Protein AF-A0A967VSU7-F1 (afdb_monomer_lite)

Radius of gyration: 14.57 Å; chains: 1; bounding box: 30×42×35 Å

Structure (mmCIF, N/CA/C/O backbone):
data_AF-A0A967VSU7-F1
#
_entry.id   AF-A0A967VSU7-F1
#
loop_
_atom_site.group_PDB
_atom_site.id
_atom_site.type_symbol
_atom_site.label_atom_id
_atom_site.label_alt_id
_atom_site.label_comp_id
_atom_site.label_asym_id
_atom_site.label_entity_id
_atom_site.label_seq_id
_atom_site.pdbx_PDB_ins_code
_atom_site.Cartn_x
_atom_site.Cartn_y
_atom_site.Cartn_z
_atom_site.occupancy
_atom_site.B_iso_or_equiv
_atom_site.auth_seq_id
_atom_site.auth_comp_id
_atom_site.auth_asym_id
_atom_site.auth_atom_id
_atom_site.pdbx_PDB_model_num
ATOM 1 N N . GLU A 1 1 ? 4.684 0.908 17.971 1.00 67.12 1 GLU A N 1
ATOM 2 C CA . GLU A 1 1 ? 3.687 -0.119 17.585 1.00 67.12 1 GLU A CA 1
ATOM 3 C C . GLU A 1 1 ? 2.263 0.421 17.704 1.00 67.12 1 GLU A C 1
ATOM 5 O O . GLU A 1 1 ? 1.479 0.211 16.788 1.00 67.12 1 GLU A O 1
ATOM 10 N N . GLU A 1 2 ? 1.983 1.206 18.748 1.00 81.88 2 GLU A N 1
ATOM 11 C CA . GLU A 1 2 ? 0.737 1.965 18.958 1.00 81.88 2 GLU A CA 1
ATOM 12 C C . GLU A 1 2 ? 0.277 2.765 17.728 1.00 81.88 2 GLU A C 1
ATOM 14 O O . GLU A 1 2 ? -0.795 2.494 17.201 1.00 81.88 2 GLU A O 1
ATOM 19 N N . GLU A 1 3 ? 1.130 3.621 17.154 1.00 88.06 3 GLU A N 1
ATOM 20 C CA . GLU A 1 3 ? 0.747 4.428 15.980 1.00 88.06 3 GLU A CA 1
ATOM 21 C C . GLU A 1 3 ? 0.357 3.597 14.737 1.00 88.06 3 GLU A C 1
ATOM 23 O O . GLU A 1 3 ? -0.359 4.066 13.851 1.00 88.06 3 GLU A O 1
ATOM 28 N N . LEU A 1 4 ? 0.877 2.369 14.606 1.00 90.75 4 LEU A N 1
ATOM 29 C CA . LEU A 1 4 ? 0.497 1.476 13.508 1.00 90.75 4 LEU A CA 1
ATOM 30 C C . LEU A 1 4 ? -0.869 0.837 13.784 1.00 90.75 4 LEU 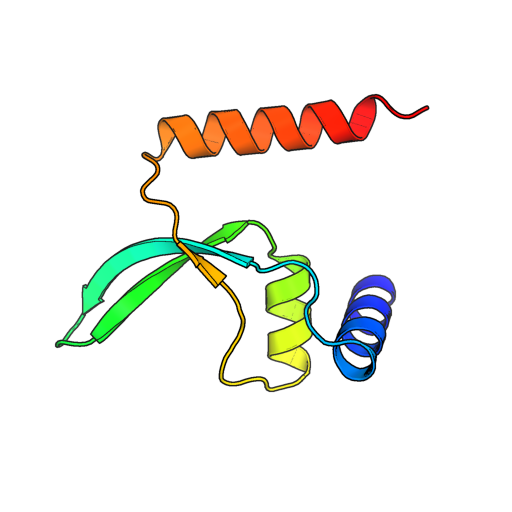A C 1
ATOM 32 O O . LEU A 1 4 ? -1.642 0.636 12.849 1.00 90.75 4 LEU A O 1
ATOM 36 N N . ALA A 1 5 ? -1.160 0.521 15.048 1.00 92.25 5 ALA A N 1
ATOM 37 C CA . ALA A 1 5 ? -2.457 0.009 15.471 1.00 92.25 5 ALA A CA 1
ATOM 38 C C . ALA A 1 5 ? -3.554 1.072 15.316 1.00 92.25 5 ALA A C 1
ATOM 40 O O . ALA A 1 5 ? -4.621 0.759 14.793 1.00 92.25 5 ALA A O 1
ATOM 41 N N . GLU A 1 6 ? -3.268 2.325 15.669 1.00 93.19 6 GLU A N 1
ATOM 42 C CA . GLU A 1 6 ? -4.166 3.464 15.441 1.00 93.19 6 GLU A CA 1
ATOM 43 C C . GLU A 1 6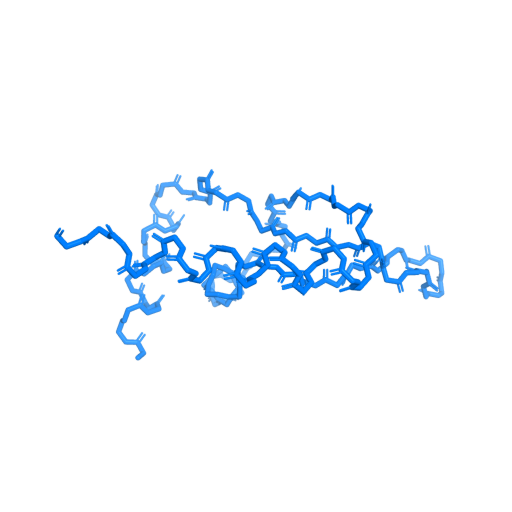 ? -4.442 3.680 13.950 1.00 93.19 6 GLU A C 1
ATOM 45 O O . GLU A 1 6 ? -5.596 3.802 13.539 1.00 93.19 6 GLU A O 1
ATOM 50 N N . LEU A 1 7 ? -3.400 3.639 13.110 1.00 91.50 7 LEU A N 1
ATOM 51 C CA . LEU A 1 7 ? -3.567 3.735 11.659 1.00 91.50 7 LEU A CA 1
ATOM 52 C C . LEU A 1 7 ? -4.416 2.578 11.109 1.00 91.50 7 LEU A C 1
ATOM 54 O O . LEU A 1 7 ? -5.274 2.796 10.257 1.00 91.50 7 LEU A O 1
ATOM 58 N N . ALA A 1 8 ? -4.203 1.354 11.596 1.00 94.88 8 ALA A N 1
ATOM 59 C CA . ALA A 1 8 ? -5.010 0.203 11.204 1.00 94.88 8 ALA A CA 1
ATOM 60 C C . ALA A 1 8 ? -6.474 0.349 11.648 1.00 94.88 8 ALA A C 1
ATOM 62 O O . ALA A 1 8 ? -7.371 0.036 10.869 1.00 94.88 8 ALA A O 1
ATOM 63 N N . ALA A 1 9 ? -6.735 0.859 12.854 1.00 95.12 9 ALA A N 1
ATOM 64 C CA . ALA A 1 9 ? -8.091 1.146 13.318 1.00 95.12 9 ALA A CA 1
ATOM 65 C C . ALA A 1 9 ? -8.771 2.200 12.429 1.00 95.12 9 ALA A C 1
ATOM 67 O O . ALA A 1 9 ? -9.862 1.959 11.916 1.00 95.12 9 ALA A O 1
ATOM 68 N N . SER A 1 10 ? -8.077 3.303 12.136 1.00 95.19 10 SER A N 1
ATOM 69 C CA . SER A 1 10 ? -8.584 4.362 11.258 1.00 95.19 10 SER A CA 1
ATOM 70 C C . SER A 1 10 ? -8.895 3.857 9.842 1.00 95.19 10 SER A C 1
ATOM 72 O O . SER A 1 10 ? -9.965 4.155 9.309 1.00 95.19 10 SER A O 1
ATOM 74 N N . ILE A 1 11 ? -8.007 3.046 9.251 1.00 95.44 11 ILE A N 1
ATOM 75 C CA . ILE A 1 11 ? -8.218 2.432 7.927 1.00 95.44 11 ILE A CA 1
ATOM 76 C C . ILE A 1 11 ? -9.379 1.434 7.956 1.00 95.44 11 ILE A C 1
ATOM 78 O O . ILE A 1 11 ? -10.129 1.340 6.988 1.00 95.44 11 ILE A O 1
ATOM 82 N N . LYS A 1 12 ? -9.553 0.687 9.050 1.00 94.88 12 LYS A N 1
ATOM 83 C CA . LYS A 1 12 ? -10.677 -0.242 9.200 1.00 94.88 12 LYS A CA 1
ATOM 84 C C . LYS A 1 12 ? -12.020 0.492 9.226 1.00 94.88 12 LYS A C 1
ATOM 86 O O . LYS A 1 12 ? -12.985 -0.018 8.667 1.00 94.88 12 LYS A O 1
ATOM 91 N N . GLU A 1 13 ? -12.078 1.658 9.862 1.00 95.88 13 GLU A N 1
ATOM 92 C CA . GLU A 1 13 ? -13.300 2.464 9.983 1.00 95.88 13 GLU A CA 1
ATOM 93 C C . GLU A 1 13 ? -13.619 3.262 8.714 1.00 95.88 13 GLU A C 1
ATOM 95 O O . GLU A 1 13 ? -14.768 3.296 8.282 1.00 95.88 13 GLU A O 1
ATOM 100 N N . ASN A 1 14 ? -12.610 3.890 8.107 1.00 94.56 14 ASN A N 1
ATOM 101 C CA . ASN A 1 14 ? -12.803 4.884 7.043 1.00 94.56 14 ASN A CA 1
ATOM 102 C C . ASN A 1 14 ? -12.353 4.395 5.657 1.00 94.56 14 ASN A C 1
ATOM 104 O O . ASN A 1 14 ? -12.518 5.099 4.660 1.00 94.56 14 ASN A O 1
ATOM 108 N N . GLY A 1 15 ? -11.763 3.203 5.579 1.00 93.00 15 GLY A N 1
ATOM 109 C CA . GLY A 1 15 ? -11.088 2.711 4.386 1.00 93.00 15 GLY A CA 1
ATOM 110 C C . GLY A 1 15 ? -9.713 3.351 4.165 1.00 93.00 15 GLY A C 1
ATOM 111 O O . GLY A 1 15 ? -9.261 4.236 4.897 1.00 93.00 15 GLY A O 1
ATOM 112 N N . LEU A 1 16 ? -9.013 2.893 3.123 1.00 92.88 16 LEU A N 1
ATOM 113 C CA . LEU A 1 16 ? -7.721 3.459 2.744 1.00 92.88 16 LEU A CA 1
ATOM 114 C C . LEU A 1 16 ? -7.916 4.690 1.846 1.00 92.88 16 LEU A C 1
ATOM 116 O O . LEU A 1 16 ? -7.937 4.579 0.623 1.00 92.88 16 LEU A O 1
ATOM 120 N N . LEU A 1 17 ? -8.034 5.868 2.464 1.00 89.25 17 LEU A N 1
ATOM 121 C CA . LEU A 1 17 ? -8.289 7.134 1.759 1.00 89.25 17 LEU A CA 1
ATOM 122 C C . LEU A 1 17 ? -7.156 7.546 0.809 1.00 89.25 17 LEU A C 1
ATOM 124 O O . LEU A 1 17 ? -7.409 8.087 -0.265 1.00 89.25 17 LEU A O 1
ATOM 128 N N . GLN A 1 18 ? -5.904 7.297 1.199 1.00 85.81 18 GLN A N 1
ATOM 129 C CA . GLN A 1 18 ? -4.748 7.557 0.345 1.00 85.81 18 GLN A CA 1
ATOM 130 C C . GLN A 1 18 ? -4.166 6.240 -0.178 1.00 85.81 18 GLN A C 1
ATOM 132 O O . GLN A 1 18 ? -3.664 5.451 0.635 1.00 85.81 18 GLN A O 1
ATOM 137 N N . PRO A 1 19 ? -4.141 6.016 -1.504 1.00 92.50 19 PRO A N 1
ATOM 138 C CA . PRO A 1 19 ? -3.607 4.792 -2.090 1.00 92.50 19 PRO A CA 1
ATOM 139 C C . PRO A 1 19 ? -2.098 4.662 -1.864 1.00 92.50 19 PRO A C 1
ATOM 141 O O . PRO A 1 19 ? -1.374 5.662 -1.777 1.00 92.50 19 PRO A O 1
ATOM 144 N N . ILE A 1 20 ? -1.612 3.423 -1.780 1.00 93.19 20 ILE A N 1
ATOM 145 C CA . ILE A 1 20 ? -0.168 3.143 -1.804 1.00 93.19 20 ILE A CA 1
ATOM 146 C C . ILE A 1 20 ? 0.395 3.428 -3.199 1.00 93.19 20 ILE A C 1
ATOM 148 O O . ILE A 1 20 ? -0.339 3.375 -4.182 1.00 93.19 20 ILE A O 1
ATOM 152 N N . VAL A 1 21 ? 1.687 3.728 -3.307 1.00 91.56 21 VAL A N 1
ATOM 153 C CA . VAL A 1 21 ? 2.332 3.907 -4.615 1.00 91.56 21 VAL A CA 1
ATOM 154 C C . VAL A 1 21 ? 3.118 2.653 -4.934 1.00 91.56 21 VAL A C 1
ATOM 156 O O . VAL A 1 21 ? 3.902 2.192 -4.104 1.00 91.56 21 VAL A O 1
ATOM 159 N N . VAL A 1 22 ? 2.915 2.114 -6.130 1.00 93.12 22 VAL A N 1
ATOM 160 C CA . VAL A 1 22 ? 3.629 0.935 -6.619 1.00 93.12 22 VAL A CA 1
ATOM 161 C C . VAL A 1 22 ? 4.184 1.185 -8.011 1.00 93.12 22 VAL A C 1
ATOM 163 O O . VAL A 1 22 ? 3.686 2.038 -8.748 1.00 93.12 22 VAL A O 1
ATOM 166 N N . ARG A 1 23 ? 5.186 0.400 -8.391 1.00 90.50 23 ARG A N 1
ATOM 167 C CA . ARG A 1 23 ? 5.689 0.340 -9.765 1.00 90.50 23 ARG A CA 1
ATOM 168 C C . ARG A 1 23 ? 5.678 -1.091 -10.299 1.00 90.50 23 ARG A C 1
ATOM 170 O O . ARG A 1 23 ? 5.700 -2.026 -9.490 1.00 90.50 23 ARG A O 1
ATOM 177 N N . PRO A 1 24 ? 5.659 -1.285 -11.626 1.00 91.81 24 PRO A N 1
ATOM 178 C CA . PRO A 1 24 ? 5.821 -2.609 -12.212 1.00 91.81 24 PRO A CA 1
ATOM 179 C C . PRO A 1 24 ? 7.164 -3.229 -11.799 1.00 91.81 24 PRO A C 1
ATOM 181 O O . PRO A 1 24 ? 8.207 -2.595 -11.910 1.00 91.81 24 PRO A O 1
ATOM 184 N N . ALA A 1 25 ? 7.143 -4.483 -11.353 1.00 89.81 25 ALA A N 1
ATOM 185 C CA . ALA A 1 25 ? 8.330 -5.265 -10.985 1.00 89.81 25 ALA A CA 1
ATOM 186 C C . ALA A 1 25 ? 8.549 -6.451 -11.945 1.00 89.81 25 ALA A C 1
ATOM 188 O O . ALA A 1 25 ? 9.101 -7.492 -11.577 1.00 89.81 25 ALA A O 1
ATOM 189 N N . GLY A 1 26 ? 8.069 -6.300 -13.181 1.00 87.38 26 GLY A N 1
ATOM 190 C CA . GLY A 1 26 ? 8.060 -7.341 -14.200 1.00 87.38 26 GLY A CA 1
ATOM 191 C C . GLY A 1 26 ? 6.982 -8.402 -13.973 1.00 87.38 26 GLY A C 1
ATOM 192 O O . GLY A 1 26 ? 6.073 -8.253 -13.156 1.00 87.38 26 GLY A O 1
ATOM 193 N N . ASN A 1 27 ? 7.096 -9.497 -14.717 1.00 88.06 27 ASN A N 1
ATOM 194 C CA . ASN A 1 27 ? 6.178 -10.625 -14.651 1.00 88.06 27 ASN A CA 1
ATOM 195 C C . ASN A 1 27 ? 6.937 -11.874 -14.187 1.00 88.06 27 ASN A C 1
ATOM 197 O O . ASN A 1 27 ? 8.047 -12.155 -14.648 1.00 88.06 27 ASN A O 1
ATOM 201 N N . ARG A 1 28 ? 6.349 -12.640 -13.264 1.00 83.19 28 ARG A N 1
ATOM 202 C CA . ARG A 1 28 ? 6.900 -13.922 -12.819 1.00 83.19 28 ARG A CA 1
ATOM 203 C C . ARG A 1 28 ? 5.860 -15.014 -13.017 1.00 83.19 28 ARG A C 1
ATOM 205 O O . ARG A 1 28 ? 4.835 -15.018 -12.348 1.00 83.19 28 ARG A O 1
ATOM 212 N N . ARG A 1 29 ? 6.176 -15.986 -13.882 1.00 86.69 29 ARG A N 1
ATOM 213 C CA . ARG A 1 29 ? 5.315 -17.147 -14.197 1.00 86.69 29 ARG A CA 1
ATOM 214 C C . ARG A 1 29 ? 3.916 -16.763 -14.714 1.00 86.69 29 ARG A C 1
ATOM 216 O O . ARG A 1 29 ? 2.953 -17.462 -14.430 1.00 86.69 29 ARG A O 1
ATOM 223 N N . GLY A 1 30 ? 3.806 -15.671 -15.466 1.00 87.50 30 GLY A N 1
ATOM 224 C CA . GLY A 1 30 ? 2.537 -15.186 -16.013 1.00 87.50 30 GLY A CA 1
ATOM 225 C C . GLY A 1 30 ? 1.792 -14.218 -15.094 1.00 87.50 30 GLY A C 1
ATOM 226 O O . GLY A 1 30 ? 0.806 -13.637 -15.528 1.00 87.50 30 GLY A O 1
ATOM 227 N N . THR A 1 31 ? 2.264 -13.990 -13.865 1.00 88.12 31 THR A N 1
ATOM 228 C CA . THR A 1 31 ? 1.655 -13.040 -12.927 1.00 88.12 31 THR A CA 1
ATOM 229 C C . THR A 1 31 ? 2.455 -11.745 -12.865 1.00 88.12 31 THR A C 1
ATOM 231 O O . THR A 1 31 ? 3.663 -11.768 -12.597 1.00 88.12 31 THR A O 1
ATOM 234 N N . ASP A 1 32 ? 1.773 -10.620 -13.065 1.00 91.38 32 ASP A N 1
ATOM 235 C CA . ASP A 1 32 ? 2.364 -9.297 -12.895 1.00 91.38 32 ASP A CA 1
ATOM 236 C C . ASP A 1 32 ? 2.735 -9.059 -11.436 1.00 91.38 32 ASP A C 1
ATOM 238 O O . ASP A 1 32 ? 2.025 -9.435 -10.498 1.00 91.38 32 ASP A O 1
ATOM 242 N N . ARG A 1 33 ? 3.903 -8.459 -11.241 1.00 92.00 33 ARG A N 1
ATOM 243 C CA . ARG A 1 33 ? 4.440 -8.141 -9.928 1.00 92.00 33 ARG A CA 1
ATOM 244 C C . ARG A 1 33 ? 4.516 -6.639 -9.772 1.00 92.00 33 ARG A C 1
ATOM 246 O O . ARG A 1 33 ? 4.798 -5.906 -10.715 1.00 92.00 33 ARG A O 1
ATOM 253 N N . TRP A 1 34 ? 4.318 -6.217 -8.536 1.00 92.38 34 TRP A N 1
ATOM 254 C CA . TRP A 1 34 ? 4.380 -4.827 -8.131 1.00 92.38 34 TRP A CA 1
ATOM 255 C C . TRP A 1 34 ? 5.400 -4.689 -7.013 1.00 92.38 34 TRP A C 1
ATOM 257 O O . TRP A 1 34 ? 5.503 -5.562 -6.146 1.00 92.38 34 TRP A O 1
ATOM 267 N N . GLU A 1 35 ? 6.154 -3.603 -7.047 1.00 91.38 35 GLU A N 1
ATOM 268 C CA . GLU A 1 35 ? 7.048 -3.199 -5.969 1.00 91.38 35 GLU A CA 1
ATOM 269 C C . GLU A 1 35 ? 6.464 -1.972 -5.277 1.00 91.38 35 GLU A C 1
ATOM 271 O O . GLU A 1 35 ? 6.004 -1.037 -5.939 1.00 91.38 35 GLU A O 1
ATOM 276 N N . LEU A 1 36 ? 6.464 -1.989 -3.944 1.00 91.25 36 LEU A N 1
ATOM 277 C CA . LEU A 1 36 ? 5.999 -0.867 -3.147 1.00 91.25 36 LEU A CA 1
ATOM 278 C C . LEU A 1 36 ? 7.035 0.254 -3.184 1.00 91.25 36 LEU A C 1
ATOM 280 O O . LEU A 1 36 ? 8.185 0.074 -2.800 1.00 91.25 36 LEU A O 1
ATOM 284 N N . VAL A 1 37 ? 6.587 1.423 -3.616 1.00 89.31 37 VAL A N 1
ATOM 285 C CA . VAL A 1 37 ? 7.398 2.632 -3.710 1.00 89.31 37 VAL A CA 1
ATOM 286 C C . VAL A 1 37 ? 7.216 3.506 -2.473 1.00 89.31 37 VAL A C 1
ATOM 288 O O . VAL A 1 37 ? 8.182 4.005 -1.905 1.00 89.31 37 VAL A O 1
ATOM 291 N N . ALA A 1 38 ? 5.963 3.732 -2.073 1.00 86.75 38 ALA A N 1
ATOM 292 C CA . ALA A 1 38 ? 5.628 4.618 -0.967 1.00 86.75 38 ALA A CA 1
ATOM 293 C C . ALA A 1 38 ? 4.344 4.173 -0.268 1.00 86.75 38 ALA A C 1
ATOM 295 O O . ALA A 1 38 ? 3.440 3.590 -0.872 1.00 86.75 38 ALA A O 1
ATOM 296 N N . GLY A 1 39 ? 4.245 4.508 1.020 1.00 91.56 39 GLY A N 1
ATOM 297 C CA . GLY A 1 39 ? 3.107 4.132 1.856 1.00 91.56 39 GLY A CA 1
ATOM 298 C C . GLY A 1 39 ? 3.315 2.864 2.685 1.00 91.56 39 GLY A C 1
ATOM 299 O O . GLY A 1 39 ? 2.328 2.249 3.071 1.00 91.56 39 GLY A O 1
ATOM 300 N N . GLU A 1 40 ? 4.558 2.507 3.027 1.00 93.69 40 GLU A N 1
ATOM 301 C CA . GLU A 1 40 ? 4.915 1.340 3.862 1.00 93.69 40 GLU A CA 1
ATOM 302 C C . GLU A 1 40 ? 4.035 1.189 5.112 1.00 93.69 40 GLU A C 1
ATOM 304 O O . GLU A 1 40 ? 3.482 0.124 5.371 1.00 93.69 40 GLU A O 1
ATOM 309 N N . ARG A 1 41 ? 3.821 2.273 5.871 1.00 94.44 41 ARG A N 1
ATOM 310 C CA . ARG A 1 41 ? 2.968 2.235 7.074 1.00 94.44 41 ARG A CA 1
ATOM 311 C C . ARG A 1 41 ? 1.527 1.822 6.757 1.00 94.44 41 ARG A C 1
ATOM 313 O O . ARG A 1 41 ? 0.940 1.048 7.507 1.00 94.44 41 ARG A O 1
ATOM 320 N N . ARG A 1 42 ? 0.976 2.309 5.641 1.00 94.88 42 ARG A N 1
ATOM 321 C CA . ARG A 1 42 ? -0.370 1.957 5.166 1.00 94.88 42 ARG A CA 1
ATOM 322 C C . ARG A 1 42 ? -0.412 0.507 4.697 1.00 94.88 42 ARG A C 1
ATOM 324 O O . ARG A 1 42 ? -1.316 -0.214 5.101 1.00 94.88 42 ARG A O 1
ATOM 331 N N . TRP A 1 43 ? 0.593 0.067 3.935 1.00 95.25 43 TRP A N 1
ATOM 332 C CA . TRP A 1 43 ? 0.720 -1.324 3.494 1.00 95.25 43 TRP A CA 1
ATOM 333 C C . TRP A 1 43 ? 0.779 -2.299 4.680 1.00 95.25 43 TRP A C 1
ATOM 335 O O . TRP A 1 43 ? 0.032 -3.276 4.728 1.00 95.25 43 TRP A O 1
ATOM 345 N N . ARG A 1 44 ? 1.583 -1.992 5.702 1.00 95.38 44 ARG A N 1
ATOM 346 C CA . ARG A 1 44 ? 1.650 -2.790 6.936 1.00 95.38 44 ARG A CA 1
ATOM 347 C C . ARG A 1 44 ? 0.333 -2.797 7.707 1.00 95.38 44 ARG A C 1
ATOM 349 O O . ARG A 1 44 ? -0.044 -3.840 8.237 1.00 95.38 44 ARG A O 1
ATOM 356 N N . ALA A 1 45 ? -0.366 -1.664 7.768 1.00 95.75 45 ALA A N 1
ATOM 357 C CA . ALA A 1 45 ? -1.660 -1.570 8.435 1.00 95.75 45 ALA A CA 1
ATOM 358 C C . ALA A 1 45 ? -2.712 -2.453 7.744 1.00 95.75 45 ALA A C 1
ATOM 360 O O . ALA A 1 45 ? -3.321 -3.288 8.408 1.00 95.75 45 ALA A O 1
ATOM 361 N N . VAL A 1 46 ? -2.863 -2.359 6.416 1.00 96.38 46 VAL A N 1
ATOM 362 C CA . VAL A 1 46 ? -3.812 -3.209 5.667 1.00 96.38 46 VAL A CA 1
ATOM 363 C C . VAL A 1 46 ? -3.420 -4.688 5.694 1.00 96.38 46 VAL A C 1
ATOM 365 O O . VAL A 1 46 ? -4.291 -5.547 5.805 1.00 96.38 46 VAL A O 1
ATOM 368 N N . THR A 1 47 ? -2.117 -4.994 5.698 1.00 94.56 47 THR A N 1
ATOM 369 C CA . THR A 1 47 ? -1.617 -6.370 5.850 1.00 94.56 47 THR A CA 1
ATOM 370 C C . THR A 1 47 ? -2.016 -6.945 7.209 1.00 94.56 47 THR A C 1
ATOM 372 O O . THR A 1 47 ? -2.488 -8.076 7.287 1.00 94.56 47 THR A O 1
ATOM 375 N N . ARG A 1 48 ? -1.904 -6.159 8.290 1.00 94.25 48 ARG A N 1
ATOM 376 C CA . ARG A 1 48 ? -2.350 -6.571 9.633 1.00 94.25 48 ARG A CA 1
ATOM 377 C C . ARG A 1 48 ? -3.868 -6.758 9.713 1.00 94.25 48 ARG A C 1
ATOM 379 O O . ARG A 1 48 ? -4.330 -7.589 10.488 1.00 94.25 48 ARG A O 1
ATOM 386 N N . LEU A 1 49 ? -4.631 -6.004 8.921 1.00 95.31 49 LEU A N 1
ATOM 387 C CA . LEU A 1 49 ? -6.083 -6.158 8.791 1.00 95.31 49 LEU A CA 1
ATOM 388 C C . LEU A 1 49 ? -6.490 -7.352 7.908 1.00 95.31 49 LEU A C 1
ATOM 390 O O . LEU A 1 49 ? -7.677 -7.662 7.842 1.00 95.31 49 LEU A O 1
ATOM 394 N N . GLY A 1 50 ? -5.540 -8.015 7.239 1.00 95.94 50 GLY A N 1
ATOM 395 C CA . GLY A 1 50 ? -5.800 -9.171 6.380 1.00 95.94 50 GLY A CA 1
ATOM 396 C C . GLY A 1 50 ? -6.449 -8.825 5.039 1.00 95.94 50 GLY A C 1
ATOM 397 O O . GLY A 1 50 ? -7.120 -9.673 4.458 1.00 95.94 50 GLY A O 1
ATOM 398 N N . TRP A 1 51 ? -6.291 -7.592 4.550 1.00 95.62 51 TRP A N 1
ATOM 399 C CA . TRP A 1 51 ? -6.828 -7.205 3.244 1.00 95.62 51 TRP A CA 1
ATOM 400 C C . TRP A 1 51 ? -6.084 -7.931 2.117 1.00 95.62 51 TRP A C 1
ATOM 402 O O . TRP A 1 51 ? -4.853 -7.941 2.088 1.00 95.62 51 TRP A O 1
ATOM 412 N N . THR A 1 52 ? -6.834 -8.516 1.183 1.00 93.38 52 THR A N 1
ATOM 413 C CA . THR A 1 52 ? -6.292 -9.167 -0.023 1.00 93.38 52 THR A CA 1
ATOM 414 C C . THR A 1 52 ? -6.031 -8.175 -1.149 1.00 93.38 52 THR A C 1
ATOM 416 O O . THR A 1 52 ? -5.118 -8.375 -1.945 1.00 93.38 52 THR A O 1
ATOM 419 N N . ASP A 1 53 ? -6.801 -7.087 -1.174 1.00 92.94 53 ASP A N 1
ATOM 420 C CA . ASP A 1 53 ? -6.793 -6.073 -2.219 1.00 92.94 53 ASP A CA 1
ATOM 421 C C . ASP A 1 53 ? -6.688 -4.686 -1.586 1.00 92.94 53 ASP A C 1
ATOM 423 O O . ASP A 1 53 ? -7.278 -4.404 -0.540 1.00 92.94 53 ASP A O 1
ATOM 427 N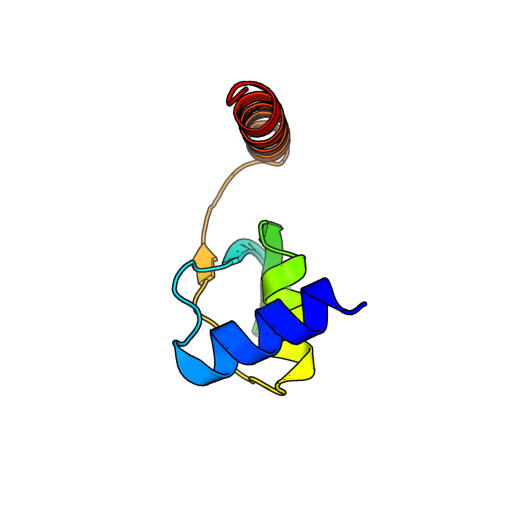 N . VAL A 1 54 ? -5.914 -3.803 -2.214 1.00 93.69 54 VAL A N 1
ATOM 428 C CA . VAL A 1 54 ? -5.642 -2.462 -1.695 1.00 93.69 54 VAL A CA 1
ATOM 429 C C . VAL A 1 54 ? -5.574 -1.461 -2.848 1.00 93.69 54 VAL A C 1
ATOM 431 O O . VAL A 1 54 ? -4.968 -1.764 -3.879 1.00 93.69 54 VAL A O 1
ATOM 434 N N . P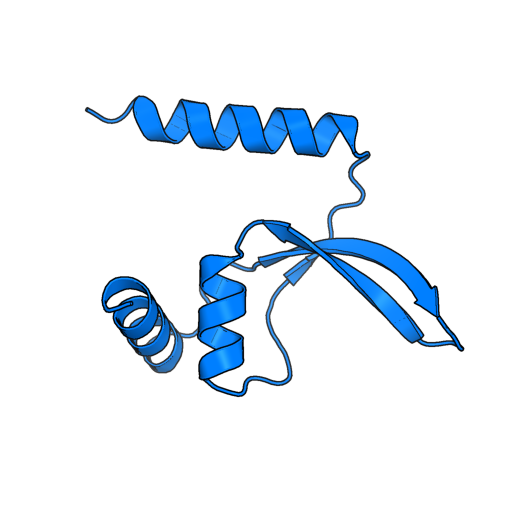RO A 1 55 ? -6.166 -0.260 -2.713 1.00 94.44 55 PRO A N 1
ATOM 435 C CA . PRO A 1 55 ? -6.043 0.758 -3.743 1.00 94.44 55 PRO A CA 1
ATOM 436 C C . PRO A 1 55 ? -4.583 1.204 -3.872 1.00 94.44 55 PRO A C 1
ATOM 438 O O . PRO A 1 55 ? -3.943 1.619 -2.899 1.00 94.44 55 PRO A O 1
ATOM 441 N N . ALA A 1 56 ? -4.069 1.125 -5.098 1.00 93.94 56 ALA A N 1
ATOM 442 C CA . ALA A 1 56 ? -2.694 1.446 -5.433 1.00 93.94 56 ALA A CA 1
ATOM 443 C C . ALA A 1 56 ? -2.627 2.375 -6.650 1.00 93.94 56 ALA A C 1
ATOM 445 O O . ALA A 1 56 ? -3.362 2.223 -7.624 1.00 93.94 56 ALA A O 1
ATOM 446 N N . LEU A 1 57 ? -1.714 3.337 -6.590 1.00 93.12 57 LEU A N 1
ATOM 447 C CA . LEU A 1 57 ? -1.345 4.202 -7.693 1.00 93.12 57 LEU A CA 1
ATOM 448 C C . LEU A 1 57 ? -0.123 3.602 -8.382 1.00 93.12 57 LEU A C 1
ATOM 450 O O . LEU A 1 57 ? 0.965 3.568 -7.803 1.00 93.12 57 LEU A O 1
ATOM 454 N N . VAL A 1 58 ? -0.299 3.159 -9.623 1.00 92.06 58 VAL A N 1
ATOM 455 C CA . VAL A 1 58 ? 0.813 2.686 -10.445 1.00 92.06 58 VAL A CA 1
ATOM 456 C C . VAL A 1 58 ? 1.571 3.887 -11.002 1.00 92.06 58 VAL A C 1
ATOM 458 O O . VAL A 1 58 ? 0.991 4.769 -11.647 1.00 92.06 58 VAL A O 1
ATOM 461 N N . ARG A 1 59 ? 2.876 3.932 -10.749 1.00 86.94 59 ARG A N 1
ATOM 462 C CA . ARG A 1 59 ? 3.781 4.926 -11.318 1.00 86.94 59 ARG A CA 1
ATOM 463 C C . ARG A 1 59 ? 4.916 4.219 -12.039 1.00 86.94 59 ARG A C 1
ATOM 465 O O . ARG A 1 59 ? 5.661 3.452 -11.437 1.00 86.94 59 ARG A O 1
ATOM 472 N N . ASP A 1 60 ? 5.022 4.504 -13.330 1.00 74.62 60 ASP A N 1
ATOM 473 C CA . ASP A 1 60 ? 6.159 4.110 -14.151 1.00 74.62 60 ASP A CA 1
ATOM 474 C C . ASP A 1 60 ? 7.222 5.203 -14.016 1.00 74.62 60 ASP A C 1
ATOM 476 O O . ASP A 1 60 ? 7.243 6.197 -14.740 1.00 74.62 60 ASP A O 1
ATOM 480 N N . VAL A 1 61 ? 7.981 5.112 -12.931 1.00 67.75 61 VAL A N 1
ATOM 481 C CA . VAL A 1 61 ? 9.017 6.072 -12.551 1.00 67.75 61 VAL A CA 1
ATOM 482 C C . VAL A 1 61 ? 10.321 5.309 -12.437 1.00 67.75 61 VAL A C 1
ATOM 484 O O . VAL A 1 61 ? 10.405 4.298 -11.733 1.00 67.75 61 VAL A O 1
ATOM 487 N N . ASP A 1 62 ? 11.334 5.796 -13.149 1.00 67.06 62 ASP A N 1
ATOM 488 C CA . ASP A 1 62 ? 12.686 5.271 -13.038 1.00 67.06 62 ASP A CA 1
ATOM 489 C C . ASP A 1 62 ? 13.210 5.435 -11.596 1.00 67.06 62 ASP A C 1
ATOM 491 O O . ASP A 1 62 ? 12.765 6.303 -10.835 1.00 67.06 62 ASP A O 1
ATOM 495 N N . ASP A 1 63 ? 14.158 4.580 -11.192 1.00 64.88 63 ASP A N 1
ATOM 496 C CA . ASP A 1 63 ? 14.742 4.597 -9.837 1.00 64.88 63 ASP A CA 1
ATOM 497 C C . ASP A 1 63 ? 15.220 6.001 -9.423 1.00 64.88 63 ASP A C 1
ATOM 499 O O . ASP A 1 63 ? 15.166 6.385 -8.252 1.00 64.88 63 ASP A O 1
ATOM 503 N N . ARG A 1 64 ? 15.658 6.799 -10.402 1.00 63.09 64 ARG A N 1
ATOM 504 C CA . ARG A 1 64 ? 16.187 8.144 -10.197 1.00 63.09 64 ARG A CA 1
ATOM 505 C C . ARG A 1 64 ? 15.096 9.151 -9.829 1.00 63.09 64 ARG A C 1
ATOM 507 O O . ARG A 1 64 ? 15.292 9.931 -8.899 1.00 63.09 64 ARG A O 1
ATOM 514 N N . THR A 1 65 ? 13.955 9.130 -10.513 1.00 66.19 65 THR A N 1
ATOM 515 C CA . THR A 1 65 ? 12.812 10.010 -10.226 1.00 66.19 65 THR A CA 1
ATOM 516 C C . THR A 1 65 ? 12.160 9.640 -8.897 1.00 66.19 65 THR A C 1
ATOM 518 O O . THR A 1 65 ? 11.753 10.528 -8.148 1.00 66.19 65 THR A O 1
ATOM 521 N N . LEU A 1 66 ? 12.139 8.351 -8.542 1.00 66.62 66 LEU A N 1
ATOM 522 C CA . LEU A 1 66 ? 11.684 7.898 -7.226 1.00 66.62 66 LEU A CA 1
ATOM 523 C C . LEU A 1 66 ? 12.522 8.439 -6.079 1.00 66.62 66 LEU A C 1
ATOM 525 O O . LEU A 1 66 ? 11.964 8.952 -5.109 1.00 66.62 66 LEU A O 1
ATOM 529 N N . LEU A 1 67 ? 13.847 8.358 -6.202 1.00 64.12 67 LEU A N 1
ATOM 530 C CA . LEU A 1 67 ? 14.752 8.870 -5.181 1.00 64.12 67 LEU A CA 1
ATOM 531 C C . LEU A 1 67 ? 14.547 10.378 -4.975 1.00 64.12 67 LEU A C 1
ATOM 533 O O . LEU A 1 67 ? 14.487 10.845 -3.841 1.00 64.12 67 LEU A O 1
ATOM 537 N N . VAL A 1 68 ? 14.386 11.128 -6.071 1.00 67.94 68 VAL A N 1
ATOM 538 C CA . VAL A 1 68 ? 14.136 12.575 -6.032 1.00 67.94 68 VAL A CA 1
ATOM 539 C C . VAL A 1 68 ? 12.791 12.886 -5.369 1.00 67.94 68 VAL A C 1
ATOM 541 O O . VAL A 1 68 ? 12.741 13.743 -4.490 1.00 67.94 68 VAL A O 1
ATOM 544 N N . LEU A 1 69 ? 11.715 12.179 -5.727 1.00 65.00 69 LEU A N 1
ATOM 545 C CA . LEU A 1 69 ? 10.391 12.395 -5.133 1.00 65.00 69 LEU A CA 1
ATOM 546 C C . LEU A 1 69 ? 10.358 12.054 -3.639 1.00 65.00 69 LEU A C 1
ATOM 548 O O . LEU A 1 69 ? 9.807 12.827 -2.859 1.00 65.00 69 LEU A O 1
ATOM 552 N N . ALA A 1 70 ? 10.988 10.953 -3.223 1.00 64.94 70 ALA A N 1
ATOM 553 C CA . ALA A 1 70 ? 11.073 10.576 -1.813 1.00 64.94 70 ALA A CA 1
ATOM 554 C C . ALA A 1 70 ? 11.885 11.594 -0.990 1.00 64.94 70 ALA A C 1
ATOM 556 O O . ALA A 1 70 ? 11.540 11.886 0.158 1.00 64.94 70 ALA A O 1
ATOM 557 N N . LEU A 1 71 ? 12.939 12.176 -1.580 1.00 61.81 71 LEU A N 1
ATOM 558 C CA . LEU A 1 71 ? 13.720 13.243 -0.952 1.00 61.81 71 LEU A CA 1
ATOM 559 C C . LEU A 1 71 ? 12.891 14.526 -0.788 1.00 61.81 71 LEU A C 1
ATOM 561 O O . LEU A 1 71 ? 12.907 15.137 0.279 1.00 61.81 71 LEU A O 1
ATOM 565 N N . VAL A 1 72 ? 12.144 14.913 -1.830 1.00 65.19 72 VAL A N 1
ATOM 566 C CA . VAL A 1 72 ? 11.274 16.100 -1.817 1.00 65.19 72 VAL A CA 1
ATOM 567 C C . VAL A 1 72 ? 10.130 15.938 -0.814 1.00 65.19 72 VAL A C 1
ATOM 569 O O . VAL A 1 72 ? 9.875 16.866 -0.050 1.00 65.19 72 VAL A O 1
ATOM 572 N N . GLU A 1 73 ? 9.485 14.769 -0.743 1.00 64.69 73 GLU A N 1
ATOM 573 C CA . GLU A 1 73 ? 8.419 14.502 0.236 1.00 64.69 73 GLU A CA 1
ATOM 574 C C . GLU A 1 73 ? 8.945 14.592 1.682 1.00 64.69 73 GLU A C 1
ATOM 576 O O . GLU A 1 73 ? 8.299 15.182 2.550 1.00 64.69 73 GLU A O 1
ATOM 581 N N . ASN A 1 74 ? 10.147 14.064 1.949 1.00 57.03 74 ASN A N 1
ATOM 582 C CA . ASN A 1 74 ? 10.784 14.183 3.264 1.00 57.03 74 ASN A CA 1
ATOM 583 C C . ASN A 1 74 ? 11.156 15.633 3.614 1.00 57.03 74 ASN A C 1
ATOM 585 O O . ASN A 1 74 ? 11.002 16.021 4.769 1.00 57.03 74 ASN A O 1
ATOM 589 N N . LEU A 1 75 ? 11.605 16.433 2.640 1.00 59.06 75 LEU A N 1
ATOM 590 C CA . LEU A 1 75 ? 11.912 17.858 2.831 1.00 59.06 75 LEU A CA 1
ATOM 591 C C . LEU A 1 75 ? 10.654 18.710 3.050 1.00 59.06 75 LEU A C 1
ATOM 593 O O . LEU A 1 75 ? 10.679 19.658 3.829 1.00 59.06 75 LEU A O 1
ATOM 597 N N . GLN A 1 76 ? 9.537 18.371 2.404 1.00 53.62 76 GLN A N 1
ATOM 598 C CA . GLN A 1 76 ? 8.259 19.052 2.630 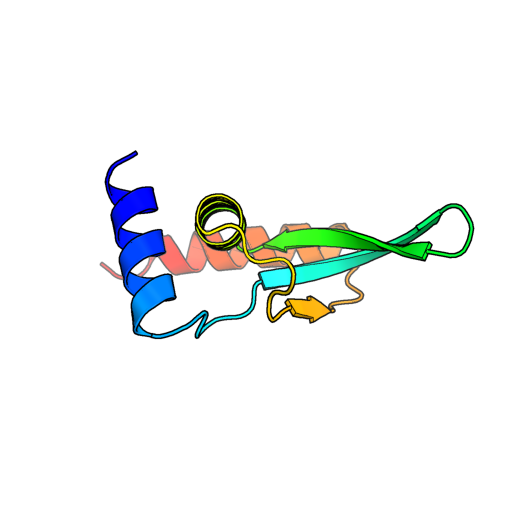1.00 53.62 76 GLN A CA 1
ATOM 599 C C . GLN A 1 76 ? 7.671 18.746 4.016 1.00 53.62 76 GLN A C 1
ATOM 601 O O . GLN A 1 76 ? 6.918 19.559 4.550 1.00 53.62 76 GLN A O 1
ATOM 606 N N . ARG A 1 77 ? 8.045 17.620 4.641 1.00 54.44 77 ARG A N 1
ATOM 607 C CA . ARG A 1 77 ? 7.586 17.251 5.990 1.00 54.44 77 ARG A CA 1
ATOM 608 C C . ARG A 1 77 ? 8.299 18.024 7.110 1.00 54.44 77 ARG A C 1
ATOM 610 O O . ARG A 1 77 ? 7.756 18.113 8.205 1.00 54.44 77 ARG A O 1
ATOM 617 N N . SER A 1 78 ? 9.472 18.606 6.851 1.00 45.59 78 SER A N 1
ATOM 618 C CA . SER A 1 78 ? 10.254 19.385 7.828 1.00 45.59 78 SER A CA 1
ATOM 619 C C . SER A 1 78 ? 10.011 20.902 7.781 1.00 45.59 78 SER A C 1
ATOM 621 O O . SER A 1 78 ? 10.651 21.634 8.531 1.00 45.59 78 SER A O 1
ATOM 623 N N . GLY A 1 79 ? 9.092 21.383 6.934 1.00 48.09 79 GLY A N 1
ATOM 624 C CA . GLY A 1 79 ? 8.826 22.815 6.725 1.00 48.09 79 GLY A CA 1
ATOM 625 C C . GLY A 1 79 ? 7.492 23.352 7.254 1.00 48.09 79 GLY A C 1
ATOM 626 O O . GLY A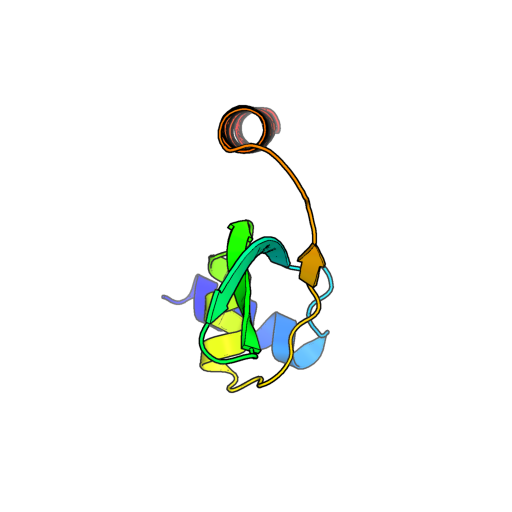 1 79 ? 7.194 24.517 7.016 1.00 48.09 79 GLY A O 1
ATOM 627 N N . LEU A 1 80 ? 6.682 22.542 7.941 1.00 44.09 80 LEU A N 1
ATOM 628 C CA . LEU A 1 80 ? 5.489 23.024 8.648 1.00 44.09 80 LEU A CA 1
ATOM 629 C C . LEU A 1 80 ? 5.766 23.027 10.155 1.00 44.09 80 LEU A C 1
ATOM 631 O O . LEU A 1 80 ? 5.336 22.133 10.881 1.00 44.09 80 LEU A O 1
ATOM 635 N N . GLY A 1 81 ? 6.552 24.015 10.577 1.00 47.16 81 GLY A N 1
ATOM 636 C CA . GLY A 1 81 ? 6.616 24.515 11.948 1.00 47.16 81 GLY A CA 1
ATOM 637 C C . GLY A 1 81 ? 6.071 25.932 11.976 1.00 47.16 81 GLY A C 1
ATOM 638 O O . GLY A 1 81 ? 6.373 26.672 11.012 1.00 47.16 81 GLY A O 1
#

Secondary structure (DSSP, 8-state):
-HHHHHHHHHHHHH--SSPEEEEEEEEETTEEEEEEEE-HHHHHHHHHTT-S---EEE----HHHHHHHHHHHHHHHTS--

Foldseek 3Di:
DVVLQVLLVVCVVPNDPDFWEWEWPDDDPNHTDIDTLDDVSVVVSVVVVVDPDTGYDYDPDDPVVSVVVVVVVVVVVPPDD

Sequence (81 aa):
EEELAELAASIKENGLLQPIVVRPAGNRRGTDRWELVAGERRWRAVTRLGWTDVPALVRDVDDRTLLVLALVENLQRSGLG

pLDDT: mean 83.16, std 14.94, range [44.09, 96.38]